Protein AF-A0A8S2Y547-F1 (afdb_monomer_lite)

pLDDT: mean 81.18, std 11.01, range [54.72, 96.75]

Sequence (160 aa):
WDGSGKLNFAKTFQGPSPCTDLRLENGRKLLEKTTVNNKFSVLDMMDILRDEQSGICMSDKGDMFRTTSSQISVLKTGNDKNKFLHCHFFTGTPNPKISLFKPFIFSKQAEIGILTISPPIEIESTRAHPLYVTHRNLTQEQLNEVNLDEFEREGIKEIL

InterPro domains:
  IPR005322 Peptidase C69 [PTHR12994] (1-140)

Radius of gyration: 20.56 Å; chains: 1; bounding box: 50×43×61 Å

Foldseek 3Di:
DPPDDDDDCCVVPDDPDPDPVQLVVLLVVLCCVQCVVVDDDPLSVLVSCLDVVSVSQPDPPDDPDGAAKDKDWDDDDDDPPPDFATWMWMQNGTRSNLGAGDIDGDDPPDDDDPLNDQPDPPDPDPSQRPVNVVVVPDDPVRVVVDPSSVVRVVVVVVRD

Organism: NCBI:txid1234261

Structure (mmCIF, N/CA/C/O backbone):
data_AF-A0A8S2Y547-F1
#
_entry.id   AF-A0A8S2Y547-F1
#
loop_
_atom_site.group_PDB
_atom_site.id
_atom_site.type_symbol
_atom_site.label_atom_id
_atom_site.label_alt_id
_atom_site.label_comp_id
_atom_site.label_asym_id
_atom_site.label_entity_id
_atom_site.label_seq_id
_atom_site.pdbx_PDB_ins_code
_atom_site.Cartn_x
_atom_site.Cartn_y
_atom_site.Cartn_z
_atom_site.occupancy
_atom_site.B_iso_or_equiv
_atom_site.auth_seq_id
_atom_site.auth_comp_id
_atom_site.auth_asym_id
_atom_site.auth_atom_id
_atom_site.pdbx_PDB_model_num
ATOM 1 N N . TRP A 1 1 ? -1.208 1.541 33.477 1.00 82.44 1 TRP A N 1
ATOM 2 C CA . TRP A 1 1 ? -2.474 0.953 33.944 1.00 82.44 1 TRP A CA 1
ATOM 3 C C . TRP A 1 1 ? -2.260 0.561 35.379 1.00 82.44 1 TRP A C 1
ATOM 5 O O . TRP A 1 1 ? -1.284 -0.112 35.674 1.00 82.44 1 TRP A O 1
ATOM 15 N N . ASP A 1 2 ? -3.113 1.057 36.254 1.00 85.62 2 ASP A N 1
ATOM 16 C CA . ASP A 1 2 ? -3.020 0.897 37.704 1.00 85.62 2 ASP A CA 1
ATOM 17 C C . ASP A 1 2 ? -3.854 -0.292 38.213 1.00 85.62 2 ASP A C 1
ATOM 19 O O . ASP A 1 2 ? -4.099 -0.416 39.408 1.00 85.62 2 ASP A O 1
ATOM 23 N N . GLY A 1 3 ? -4.314 -1.164 37.309 1.00 87.88 3 GLY A N 1
ATOM 24 C CA . GLY A 1 3 ? -5.196 -2.278 37.652 1.00 87.88 3 GLY A CA 1
ATOM 25 C C . GLY A 1 3 ? -6.670 -1.886 37.777 1.00 87.88 3 GLY A C 1
ATOM 26 O O . GLY A 1 3 ? -7.513 -2.768 37.923 1.00 87.88 3 GLY A O 1
ATOM 27 N N . SER A 1 4 ? -7.010 -0.597 37.681 1.00 90.50 4 SER A N 1
ATOM 28 C CA . SER A 1 4 ? -8.388 -0.120 37.755 1.00 90.50 4 SER A CA 1
ATOM 29 C C . SER A 1 4 ? -8.988 0.090 36.356 1.00 90.50 4 SER A C 1
ATOM 31 O O . SER A 1 4 ? -8.336 0.562 35.420 1.00 90.50 4 SER A O 1
ATOM 33 N N . GLY A 1 5 ? -10.249 -0.312 36.177 1.00 89.50 5 GLY A N 1
ATOM 34 C CA . GLY A 1 5 ? -10.985 -0.133 34.922 1.00 89.50 5 GLY A CA 1
ATOM 35 C C . GLY A 1 5 ? -10.505 -0.993 33.741 1.00 89.50 5 GLY A C 1
ATOM 36 O O . GLY A 1 5 ? -9.715 -1.927 33.879 1.00 89.50 5 GLY A O 1
ATOM 37 N N . LYS A 1 6 ? -11.034 -0.698 32.545 1.00 95.12 6 LYS A N 1
ATOM 38 C CA . LYS A 1 6 ? -10.683 -1.422 31.313 1.00 95.12 6 LYS A CA 1
ATOM 39 C C . LYS A 1 6 ? -9.284 -1.027 30.840 1.00 95.12 6 LYS A C 1
ATOM 41 O O . LYS A 1 6 ? -9.032 0.145 30.560 1.00 95.12 6 LYS A O 1
ATOM 46 N N . LEU A 1 7 ? -8.413 -2.020 30.672 1.00 92.44 7 LEU A N 1
ATOM 47 C CA . LEU A 1 7 ? -7.100 -1.836 30.063 1.00 92.44 7 LEU A CA 1
ATOM 48 C C . LEU A 1 7 ? -7.248 -1.314 28.626 1.00 92.44 7 LEU A C 1
ATOM 50 O O . LEU A 1 7 ? -7.859 -1.957 27.774 1.00 92.44 7 LEU A O 1
ATOM 54 N N . ASN A 1 8 ? -6.646 -0.159 28.348 1.00 90.12 8 ASN A N 1
ATOM 55 C CA . ASN A 1 8 ? -6.443 0.344 26.994 1.00 90.12 8 ASN A CA 1
ATOM 56 C C . ASN A 1 8 ? -4.943 0.304 26.689 1.00 90.12 8 ASN A C 1
ATOM 58 O O . ASN A 1 8 ? -4.181 1.068 27.282 1.00 90.12 8 ASN A O 1
ATOM 62 N N . PHE A 1 9 ? -4.527 -0.588 25.786 1.00 90.88 9 PHE A N 1
ATOM 63 C CA . PHE A 1 9 ? -3.114 -0.809 25.471 1.00 90.88 9 PHE A 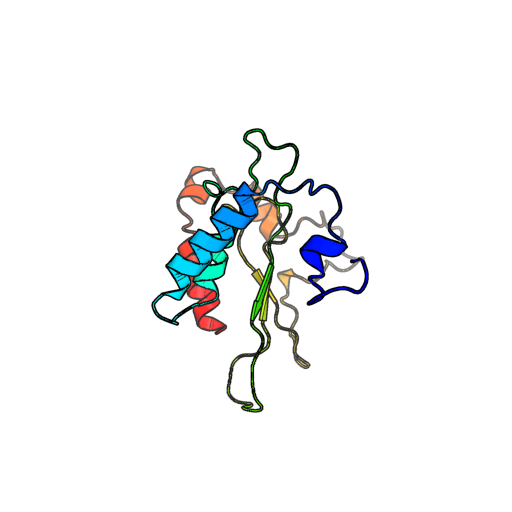CA 1
ATOM 64 C C . PHE A 1 9 ? -2.421 0.450 24.947 1.00 90.88 9 PHE A C 1
ATOM 66 O O . PHE A 1 9 ? -1.349 0.783 25.439 1.00 90.88 9 PHE A O 1
ATOM 73 N N . ALA A 1 10 ? -3.053 1.184 24.026 1.00 86.31 10 ALA A N 1
ATOM 74 C CA . ALA A 1 10 ? -2.487 2.416 23.481 1.00 86.31 10 ALA A CA 1
ATOM 75 C C . ALA A 1 10 ? -2.253 3.451 24.591 1.00 86.31 10 ALA A C 1
ATOM 77 O O . ALA A 1 10 ? -1.127 3.872 24.814 1.00 86.31 10 ALA A O 1
ATOM 78 N N . LYS A 1 11 ? -3.278 3.764 25.394 1.00 84.25 11 LYS A N 1
ATOM 79 C CA . LYS A 1 11 ? -3.144 4.722 26.508 1.00 84.25 11 LYS A CA 1
ATOM 80 C C . LYS A 1 11 ? -2.153 4.273 27.581 1.00 84.25 11 LYS A C 1
ATOM 82 O O . LYS A 1 11 ? -1.586 5.106 28.275 1.00 84.25 11 LYS A O 1
ATOM 87 N N . THR A 1 12 ? -1.997 2.965 27.761 1.00 90.19 12 THR A N 1
ATOM 88 C CA . THR A 1 12 ? -1.177 2.397 28.836 1.00 90.19 12 THR A CA 1
ATOM 89 C C . THR A 1 12 ? 0.296 2.305 28.466 1.00 90.19 12 THR A C 1
ATOM 91 O O . THR A 1 12 ? 1.138 2.495 29.339 1.00 90.19 12 THR A O 1
ATOM 94 N N . PHE A 1 13 ? 0.596 1.979 27.209 1.00 87.06 13 PHE A N 1
ATOM 95 C CA . PHE A 1 13 ? 1.941 1.616 26.767 1.00 87.06 13 PHE A CA 1
ATOM 96 C C . PHE A 1 13 ? 2.484 2.505 25.646 1.00 87.06 13 PHE A C 1
ATOM 98 O O . PHE A 1 13 ? 3.613 2.279 25.217 1.00 87.06 13 PHE A O 1
ATOM 105 N N . GLN A 1 14 ? 1.730 3.494 25.146 1.00 83.38 14 GLN A N 1
ATOM 106 C CA . GLN A 1 14 ? 2.288 4.410 24.152 1.00 83.38 14 GLN A CA 1
ATOM 107 C C . GLN A 1 14 ? 3.475 5.175 24.750 1.00 83.38 14 GLN A C 1
ATOM 109 O O . GLN A 1 14 ? 3.370 5.798 25.808 1.00 83.38 14 GLN A O 1
ATOM 114 N N . GLY A 1 15 ? 4.608 5.131 24.052 1.00 77.12 15 GLY A N 1
ATOM 115 C CA . GLY A 1 15 ? 5.678 6.099 24.251 1.00 77.12 15 GLY A CA 1
ATOM 116 C C . GLY A 1 15 ? 5.309 7.454 23.631 1.00 77.12 15 GLY A C 1
ATOM 117 O O . GLY A 1 15 ? 4.263 7.574 22.986 1.00 77.12 15 GLY A O 1
ATOM 118 N N . PRO A 1 16 ? 6.159 8.482 23.784 1.00 69.62 16 PRO A N 1
ATOM 119 C CA . PRO A 1 16 ? 6.032 9.699 22.987 1.00 69.62 16 PRO A CA 1
ATOM 120 C C . PRO A 1 16 ? 6.059 9.324 21.495 1.00 69.62 16 PRO A C 1
ATOM 122 O O . PRO A 1 16 ? 7.035 8.746 21.017 1.00 69.62 16 PRO A O 1
ATOM 125 N N . SER A 1 17 ? 4.960 9.576 20.775 1.00 62.47 17 SER A N 1
ATOM 126 C CA . SER A 1 17 ? 4.841 9.212 19.359 1.00 62.47 17 SER A CA 1
ATOM 127 C C . SER A 1 17 ? 5.653 10.183 18.495 1.00 62.47 17 SER A C 1
ATOM 129 O O . SER A 1 17 ? 5.390 11.384 18.546 1.00 62.47 17 SER A O 1
ATOM 131 N N . PRO A 1 18 ? 6.598 9.701 17.667 1.00 54.72 18 PRO A N 1
ATOM 132 C CA . PRO A 1 18 ? 7.261 10.528 16.660 1.00 54.72 18 PRO A CA 1
ATOM 133 C C . PRO A 1 18 ? 6.399 10.722 15.402 1.00 54.72 18 PRO A C 1
ATOM 135 O O . PRO A 1 18 ? 6.684 11.597 14.590 1.00 54.72 18 PRO A O 1
ATOM 138 N N . CYS A 1 19 ? 5.355 9.905 15.211 1.00 55.69 19 CYS A N 1
ATOM 139 C CA . CYS A 1 19 ? 4.393 10.091 14.130 1.00 55.69 19 CYS A CA 1
ATOM 140 C C . CYS A 1 19 ? 3.390 11.169 14.533 1.00 55.69 19 CYS A C 1
ATOM 142 O O . CYS A 1 19 ? 2.748 11.057 15.578 1.00 55.69 19 CYS A O 1
ATOM 144 N N . THR A 1 20 ?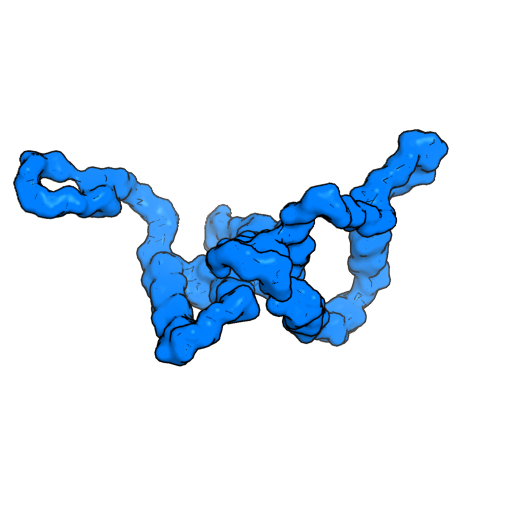 3.268 12.193 13.691 1.00 61.75 20 THR A N 1
ATOM 145 C CA . THR A 1 20 ? 2.321 13.291 13.866 1.00 61.75 20 THR A CA 1
ATOM 146 C C . THR A 1 20 ? 0.897 12.740 13.938 1.00 61.75 20 THR A C 1
ATOM 148 O O . THR A 1 20 ? 0.469 11.988 13.057 1.00 61.75 20 THR A O 1
ATOM 151 N N . ASP A 1 21 ? 0.140 13.148 14.961 1.00 73.69 21 ASP A N 1
ATOM 152 C CA . ASP A 1 21 ? -1.291 12.823 15.097 1.00 73.69 21 ASP A CA 1
ATOM 153 C C . ASP A 1 21 ? -2.071 13.137 13.809 1.00 73.69 21 ASP A C 1
ATOM 155 O O . ASP A 1 21 ? -3.038 12.457 13.473 1.00 73.69 21 ASP A O 1
ATOM 159 N N . LEU A 1 22 ? -1.581 14.105 13.027 1.00 84.81 22 LEU A N 1
ATOM 160 C CA . LEU A 1 22 ? -2.145 14.514 11.751 1.00 84.81 22 LEU A CA 1
ATOM 161 C C . LEU A 1 22 ? -2.169 13.395 10.697 1.00 84.81 22 LEU A C 1
ATOM 163 O O . LEU A 1 22 ? -3.173 13.249 10.004 1.00 84.81 22 LEU A O 1
ATOM 167 N N . ARG A 1 23 ? -1.113 12.575 10.577 1.00 87.56 23 ARG A N 1
ATOM 168 C CA . ARG A 1 23 ? -1.093 11.472 9.597 1.00 87.56 23 ARG A CA 1
ATOM 169 C C . ARG A 1 23 ? -2.118 10.400 9.962 1.00 87.56 23 ARG A C 1
ATOM 171 O O . ARG A 1 23 ? -2.824 9.898 9.089 1.00 87.56 23 ARG A O 1
ATOM 178 N N . LEU A 1 24 ? -2.223 10.074 11.252 1.00 89.12 24 LEU A N 1
ATOM 179 C CA . LEU A 1 24 ? -3.234 9.148 11.764 1.00 89.12 24 LEU A CA 1
ATOM 180 C C . LEU A 1 24 ? -4.648 9.698 11.533 1.00 89.12 24 LEU A C 1
ATOM 182 O O . LEU A 1 24 ? -5.520 8.987 11.033 1.00 89.12 24 LEU A O 1
ATOM 186 N N . GLU A 1 25 ? -4.872 10.968 11.867 1.00 92.19 25 GLU A N 1
ATOM 187 C CA . GLU A 1 25 ? -6.169 11.622 11.719 1.00 92.19 25 GLU A CA 1
ATOM 188 C C . GLU A 1 25 ? -6.606 11.704 10.252 1.00 92.19 25 GLU A C 1
ATOM 190 O O . GLU A 1 25 ? -7.744 11.359 9.923 1.00 92.19 25 GLU A O 1
ATOM 195 N N . ASN A 1 26 ? -5.705 12.117 9.361 1.00 94.31 26 ASN A N 1
ATOM 196 C CA . ASN A 1 26 ? -5.994 12.213 7.936 1.00 94.31 26 ASN A CA 1
ATOM 197 C C . ASN A 1 26 ? -6.196 10.834 7.305 1.00 94.31 26 ASN A C 1
ATOM 199 O O . ASN A 1 26 ? -7.129 10.661 6.523 1.00 94.31 26 ASN A O 1
ATOM 203 N N . GLY A 1 27 ? -5.400 9.833 7.694 1.00 94.19 27 GLY A N 1
ATOM 204 C CA . GLY A 1 27 ? -5.603 8.448 7.270 1.00 94.19 27 GLY A CA 1
ATOM 205 C C . GLY A 1 27 ? -6.983 7.919 7.663 1.00 94.19 27 GLY A C 1
ATOM 206 O O . GLY A 1 27 ? -7.673 7.324 6.837 1.00 94.19 27 GLY A O 1
ATOM 207 N N . ARG A 1 28 ? -7.439 8.208 8.891 1.00 94.81 28 ARG A N 1
ATOM 208 C CA . ARG A 1 28 ? -8.799 7.864 9.337 1.00 94.81 28 ARG A CA 1
ATOM 209 C C . ARG A 1 28 ? -9.864 8.548 8.476 1.00 94.81 28 ARG A C 1
ATOM 211 O O . ARG A 1 28 ? -10.780 7.875 8.016 1.00 94.81 28 ARG A O 1
ATOM 218 N N . LYS A 1 29 ? -9.729 9.854 8.222 1.00 96.19 29 LYS A N 1
ATOM 219 C CA . LYS A 1 29 ? -10.665 10.623 7.378 1.00 96.19 29 LYS A CA 1
ATOM 220 C C . LYS A 1 29 ? -10.748 10.065 5.955 1.00 96.19 29 LYS A C 1
ATOM 222 O O . LYS A 1 29 ? -11.844 9.946 5.411 1.00 96.19 29 LYS A O 1
ATOM 227 N N . LEU A 1 30 ? -9.606 9.711 5.363 1.00 96.75 30 LEU A N 1
ATOM 228 C CA . LEU A 1 30 ? -9.548 9.094 4.039 1.00 96.75 30 LEU A CA 1
ATOM 229 C C . LEU A 1 30 ? -10.260 7.738 4.030 1.00 96.75 30 LEU A C 1
ATOM 231 O O . LEU A 1 30 ? -11.128 7.519 3.193 1.00 96.75 30 LEU A O 1
ATOM 235 N N . LEU A 1 31 ? -9.968 6.860 4.994 1.00 95.88 31 LEU A N 1
ATOM 236 C CA . LEU A 1 31 ? -10.623 5.553 5.089 1.00 95.88 31 LEU A CA 1
ATOM 237 C C . LEU A 1 31 ? -12.137 5.677 5.282 1.00 95.88 31 LEU A C 1
ATOM 239 O O . LEU A 1 31 ? -12.893 5.000 4.591 1.00 95.88 31 LEU A O 1
ATOM 243 N N . GLU A 1 32 ? -12.599 6.554 6.172 1.00 95.56 32 GLU A N 1
ATOM 244 C CA . GLU A 1 32 ? -14.031 6.795 6.400 1.00 95.56 32 GLU A CA 1
ATOM 245 C C . GLU A 1 32 ? -14.736 7.279 5.131 1.00 95.56 32 GLU A C 1
ATOM 247 O O . GLU A 1 32 ? -15.798 6.769 4.775 1.00 95.56 32 GLU A O 1
ATOM 252 N N . LYS A 1 33 ? -14.116 8.215 4.403 1.00 95.19 33 LYS A N 1
ATOM 253 C CA . LYS A 1 33 ? -14.638 8.712 3.128 1.00 95.19 33 LYS A CA 1
ATOM 254 C C . LYS A 1 33 ? -14.726 7.600 2.082 1.00 95.19 33 LYS A C 1
ATOM 256 O O . LYS A 1 33 ? -15.744 7.482 1.404 1.00 95.19 33 LYS A O 1
ATOM 261 N N . THR A 1 34 ? -13.680 6.792 1.944 1.00 94.31 34 THR A N 1
ATOM 262 C CA . THR A 1 34 ? -13.580 5.797 0.868 1.00 94.31 34 THR A CA 1
ATOM 263 C C . THR A 1 34 ? -14.379 4.522 1.161 1.00 94.31 34 THR A C 1
ATOM 265 O O . THR A 1 34 ? -14.793 3.816 0.246 1.00 94.31 34 THR A O 1
ATOM 268 N N . THR A 1 35 ? -14.679 4.236 2.430 1.00 94.25 35 THR A N 1
ATOM 269 C CA . THR A 1 35 ? -15.436 3.037 2.839 1.00 94.25 35 THR A CA 1
ATOM 270 C C . THR A 1 35 ? -16.943 3.258 2.975 1.00 94.25 35 THR A C 1
ATOM 272 O O . THR A 1 35 ? -17.668 2.288 3.193 1.00 94.25 35 THR A O 1
ATOM 275 N N . VAL A 1 36 ? -17.448 4.483 2.777 1.00 92.75 36 VAL A N 1
ATOM 276 C CA . VAL A 1 36 ? -18.866 4.847 2.995 1.00 92.75 36 VAL A CA 1
ATOM 277 C C . VAL A 1 36 ? -19.866 3.941 2.263 1.00 92.75 36 VAL A C 1
ATOM 279 O O . VAL A 1 36 ? -20.934 3.632 2.784 1.00 92.75 36 VAL A O 1
ATOM 282 N N . ASN A 1 37 ? -19.498 3.456 1.075 1.00 92.56 37 ASN A N 1
ATOM 283 C CA . ASN A 1 37 ? -20.355 2.610 0.243 1.00 92.56 37 ASN A CA 1
ATOM 284 C C . ASN A 1 37 ? -20.142 1.102 0.473 1.00 92.56 37 ASN A C 1
ATOM 286 O O . ASN A 1 37 ? -20.685 0.298 -0.283 1.00 92.56 37 ASN A O 1
ATOM 290 N N . ASN A 1 38 ? -19.327 0.704 1.459 1.00 88.75 38 ASN A N 1
ATOM 291 C CA . ASN A 1 38 ? -18.892 -0.680 1.702 1.00 88.75 38 ASN A CA 1
ATOM 292 C C . ASN A 1 38 ? -18.253 -1.367 0.475 1.00 88.75 38 ASN A C 1
ATOM 294 O O . ASN A 1 38 ? -18.241 -2.592 0.368 1.00 88.75 38 ASN A O 1
ATOM 298 N N . LYS A 1 39 ? -17.720 -0.576 -0.462 1.00 87.69 39 LYS A N 1
ATOM 299 C CA . LYS A 1 39 ? -17.053 -1.032 -1.689 1.00 87.69 39 LYS A CA 1
ATOM 300 C C . LYS A 1 39 ? -15.606 -0.555 -1.699 1.00 87.69 39 LYS A C 1
ATOM 302 O O . LYS A 1 39 ? -15.242 0.284 -2.508 1.00 87.69 39 LYS A O 1
ATOM 307 N N . PHE A 1 40 ? -14.815 -1.061 -0.759 1.00 91.88 40 PHE A N 1
ATOM 308 C CA . PHE A 1 40 ? -13.392 -0.753 -0.679 1.00 91.88 40 PHE A CA 1
ATOM 309 C C . PHE A 1 40 ? -12.585 -1.770 -1.489 1.00 91.88 40 PHE A C 1
ATOM 311 O O . PHE A 1 40 ? -12.718 -2.979 -1.283 1.00 91.88 40 PHE A O 1
ATOM 318 N N . SER A 1 41 ? -11.765 -1.282 -2.409 1.00 90.94 41 SER A N 1
ATOM 319 C CA . SER A 1 41 ? -10.949 -2.078 -3.322 1.00 90.94 41 SER A CA 1
ATOM 320 C C . SER A 1 41 ? -9.451 -1.855 -3.097 1.00 90.94 41 SER A C 1
ATOM 322 O O . SER A 1 41 ? -9.025 -1.011 -2.309 1.00 90.94 41 SER A O 1
ATOM 324 N N . VAL A 1 42 ? -8.621 -2.618 -3.812 1.00 92.00 42 VAL A N 1
ATOM 325 C CA . VAL A 1 42 ? -7.170 -2.391 -3.809 1.00 92.00 42 VAL A CA 1
ATOM 326 C C . VAL A 1 42 ? -6.818 -1.007 -4.369 1.00 92.00 42 VAL A C 1
ATOM 328 O O . VAL A 1 42 ? -5.915 -0.363 -3.847 1.00 92.00 42 VAL A O 1
ATOM 331 N N . LEU A 1 43 ? -7.562 -0.530 -5.375 1.00 92.06 43 LEU A N 1
ATOM 332 C CA . LEU A 1 43 ? -7.322 0.755 -6.036 1.00 92.06 43 LEU A CA 1
ATOM 333 C C . LEU A 1 43 ? -7.567 1.915 -5.071 1.00 92.06 43 LEU A C 1
ATOM 335 O O . LEU A 1 43 ? -6.770 2.841 -5.001 1.00 92.06 43 LEU A O 1
ATOM 339 N N . ASP A 1 44 ? -8.606 1.798 -4.247 1.00 94.75 44 ASP A N 1
ATOM 340 C CA . ASP A 1 44 ? -8.898 2.757 -3.184 1.00 94.75 44 ASP A CA 1
ATOM 341 C C . ASP A 1 44 ? -7.744 2.869 -2.178 1.00 94.75 44 ASP A C 1
ATOM 343 O O . ASP A 1 44 ? -7.378 3.962 -1.747 1.00 94.75 44 ASP A O 1
ATOM 347 N N . MET A 1 45 ? -7.136 1.736 -1.809 1.00 96.12 45 MET A N 1
ATOM 348 C CA . MET A 1 45 ? -5.966 1.735 -0.932 1.00 96.12 45 MET A CA 1
ATOM 349 C C . MET A 1 45 ? -4.731 2.321 -1.627 1.00 96.12 45 MET A C 1
ATOM 351 O O . MET A 1 45 ? -3.956 3.022 -0.979 1.00 96.12 45 MET A O 1
ATOM 355 N N . MET A 1 46 ? -4.540 2.070 -2.928 1.00 94.88 46 MET A N 1
ATOM 356 C CA . MET A 1 46 ? -3.463 2.700 -3.701 1.00 94.88 46 MET A CA 1
ATOM 357 C C . MET A 1 46 ? -3.612 4.221 -3.694 1.00 94.88 46 MET A C 1
ATOM 359 O O . MET A 1 46 ? -2.652 4.911 -3.360 1.00 94.88 46 MET A O 1
ATOM 363 N N . ASP A 1 47 ? -4.815 4.734 -3.957 1.00 94.56 47 ASP A N 1
ATOM 364 C CA . ASP A 1 47 ? -5.103 6.171 -3.954 1.00 94.56 47 ASP A CA 1
ATOM 365 C C . ASP A 1 47 ? -4.816 6.797 -2.571 1.00 94.56 47 ASP A C 1
ATOM 367 O O . ASP A 1 47 ? -4.159 7.834 -2.486 1.00 94.56 47 ASP A O 1
ATOM 371 N N . ILE A 1 48 ? -5.194 6.125 -1.473 1.00 96.25 48 ILE A N 1
ATOM 372 C CA . ILE A 1 48 ? -4.861 6.563 -0.102 1.00 96.25 48 ILE A CA 1
ATOM 373 C C . ILE A 1 48 ? -3.346 6.594 0.129 1.00 96.25 48 ILE A C 1
ATOM 375 O O . ILE A 1 48 ? -2.822 7.561 0.680 1.00 96.25 48 ILE A O 1
ATOM 379 N N . LEU A 1 49 ? -2.624 5.543 -0.270 1.00 95.56 49 LEU A N 1
ATOM 380 C CA . LEU A 1 49 ? -1.178 5.445 -0.055 1.00 95.56 49 LEU A CA 1
ATOM 381 C C . LEU A 1 49 ? -0.383 6.444 -0.906 1.00 95.56 49 LEU A C 1
ATOM 383 O O . LEU A 1 49 ? 0.726 6.804 -0.515 1.00 95.56 49 LEU A O 1
ATOM 387 N N . ARG A 1 50 ? -0.941 6.905 -2.032 1.00 93.62 50 ARG A N 1
ATOM 388 C CA . ARG A 1 50 ? -0.381 7.950 -2.907 1.00 93.62 50 ARG A CA 1
ATOM 389 C C . ARG A 1 50 ? -0.673 9.374 -2.422 1.00 93.62 50 ARG A C 1
ATOM 391 O O . ARG A 1 50 ? -0.079 10.319 -2.945 1.00 93.62 50 ARG A O 1
ATOM 398 N N . ASP A 1 51 ? -1.559 9.554 -1.445 1.00 93.88 51 ASP A N 1
ATOM 399 C CA . ASP A 1 51 ? -2.024 10.876 -1.028 1.00 93.88 51 ASP A CA 1
ATOM 400 C C . ASP A 1 51 ? -0.934 11.645 -0.248 1.00 93.88 51 ASP A C 1
ATOM 402 O O . ASP A 1 51 ? -0.675 11.417 0.937 1.00 93.88 51 ASP A O 1
ATOM 406 N N . GLU A 1 52 ? -0.264 12.570 -0.941 1.00 91.69 52 GLU A N 1
ATOM 407 C CA . GLU A 1 52 ? 0.745 13.465 -0.354 1.00 91.69 52 GLU A CA 1
ATOM 408 C C . GLU A 1 52 ? 0.118 14.576 0.500 1.00 91.69 52 GLU A C 1
ATOM 410 O O . GLU A 1 52 ? 0.721 15.013 1.478 1.00 91.69 52 GLU A O 1
ATOM 415 N N . GLN A 1 53 ? -1.086 15.044 0.156 1.00 90.75 53 GLN A N 1
ATOM 416 C CA . GLN A 1 53 ? -1.722 16.192 0.815 1.00 90.75 53 GLN A CA 1
ATOM 417 C C . GLN A 1 53 ? -2.108 15.881 2.269 1.00 90.75 53 GLN A C 1
ATOM 419 O O . GLN A 1 53 ? -2.025 16.739 3.145 1.00 90.75 53 GLN A O 1
ATOM 424 N N . SER A 1 54 ? -2.516 14.645 2.524 1.00 91.06 54 SER A N 1
ATOM 425 C CA . SER A 1 54 ? -2.840 14.093 3.837 1.00 91.06 54 SER A CA 1
ATOM 426 C C . SER A 1 54 ? -1.608 13.781 4.687 1.00 91.06 54 SER A C 1
ATOM 428 O O . SER A 1 54 ? -1.754 13.517 5.884 1.00 91.06 54 SER A O 1
ATOM 430 N N . GLY A 1 55 ? -0.409 13.779 4.093 1.00 90.06 55 GLY A N 1
ATOM 431 C CA . GLY A 1 55 ? 0.822 13.316 4.732 1.00 90.06 55 GLY A CA 1
ATOM 432 C C . GLY A 1 55 ? 0.939 11.789 4.831 1.00 90.06 55 GLY A C 1
ATOM 433 O O . GLY A 1 55 ? 1.829 11.290 5.522 1.00 90.06 55 GLY A O 1
ATOM 434 N N . ILE A 1 56 ? 0.061 11.017 4.171 1.00 92.44 56 ILE A N 1
ATOM 435 C CA . ILE A 1 56 ? 0.191 9.553 4.104 1.00 92.44 56 ILE A CA 1
ATOM 436 C C . ILE A 1 56 ? 1.388 9.164 3.235 1.00 92.44 56 ILE A C 1
ATOM 438 O O . ILE A 1 56 ? 2.221 8.358 3.670 1.00 92.44 56 ILE A O 1
ATOM 442 N N . CYS A 1 57 ? 1.496 9.765 2.049 1.00 92.69 57 CYS A N 1
ATOM 443 C CA . CYS A 1 57 ? 2.693 9.733 1.223 1.00 92.69 57 CYS A CA 1
ATOM 444 C C . CYS A 1 57 ? 3.633 10.870 1.641 1.00 92.69 57 CYS A C 1
ATOM 446 O O . CYS A 1 57 ? 3.437 12.024 1.264 1.00 92.69 57 CYS A O 1
ATOM 448 N N . MET A 1 58 ? 4.667 10.551 2.419 1.00 90.00 58 MET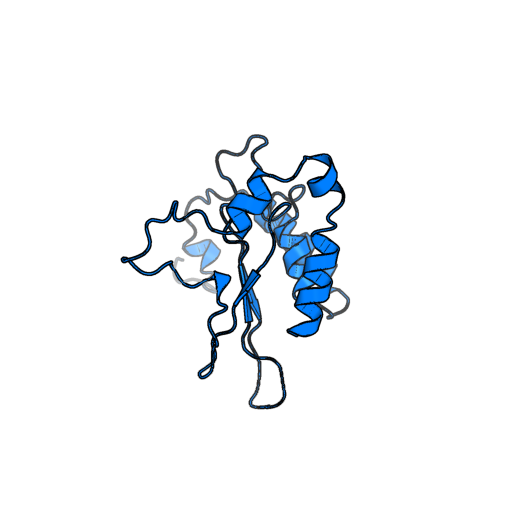 A N 1
ATOM 449 C CA . MET A 1 58 ? 5.677 11.531 2.816 1.00 90.00 58 MET A CA 1
ATOM 450 C C . MET A 1 58 ? 6.594 11.801 1.619 1.00 90.00 58 MET A C 1
ATOM 452 O O . MET A 1 58 ? 7.313 10.899 1.170 1.00 90.00 58 MET A O 1
ATOM 456 N N . SER A 1 59 ? 6.528 13.023 1.087 1.00 80.12 59 SER A N 1
ATOM 457 C CA . SER A 1 59 ? 7.298 13.462 -0.082 1.00 80.12 59 SER A CA 1
ATOM 458 C C . SER A 1 59 ? 8.528 14.270 0.335 1.00 80.12 59 SER A C 1
ATOM 460 O O . SER A 1 59 ? 8.651 14.714 1.473 1.00 80.12 59 SER A O 1
ATOM 462 N N . ASP A 1 60 ? 9.429 14.526 -0.610 1.00 65.50 60 ASP A N 1
ATOM 463 C CA . ASP A 1 60 ? 10.694 15.237 -0.372 1.00 65.50 60 ASP A CA 1
ATOM 464 C C . ASP A 1 60 ? 10.521 16.726 0.008 1.00 65.50 60 ASP A C 1
ATOM 466 O O . ASP A 1 60 ? 11.507 17.435 0.211 1.00 65.50 60 ASP A O 1
ATOM 470 N N . LYS A 1 61 ? 9.281 17.221 0.105 1.00 61.66 61 LYS A N 1
ATOM 471 C CA . LYS A 1 61 ? 8.929 18.633 0.314 1.00 61.66 61 LYS A CA 1
ATOM 472 C C . LYS A 1 61 ? 8.946 19.062 1.791 1.00 61.66 61 LYS A C 1
ATOM 474 O O . LYS A 1 61 ? 8.029 19.741 2.240 1.00 61.66 61 LYS A O 1
ATOM 479 N N . GLY A 1 62 ? 10.004 18.715 2.524 1.00 55.00 62 GLY A N 1
ATOM 480 C CA . GLY A 1 62 ? 10.301 19.306 3.839 1.00 55.00 62 GLY A CA 1
ATOM 481 C C . GLY A 1 62 ? 10.180 18.386 5.055 1.00 55.00 62 GLY A C 1
ATOM 482 O O . GLY A 1 62 ? 10.530 18.819 6.151 1.00 55.00 62 GLY A O 1
ATOM 483 N N . ASP A 1 63 ? 9.770 17.129 4.881 1.00 58.31 63 ASP A N 1
ATOM 484 C CA . ASP A 1 63 ? 9.783 16.145 5.964 1.00 58.31 63 ASP A CA 1
ATOM 485 C C . ASP A 1 63 ? 11.156 15.468 6.092 1.00 58.31 63 ASP A C 1
ATOM 487 O O . ASP A 1 63 ? 11.832 15.160 5.109 1.00 58.31 63 ASP A O 1
ATOM 491 N N . MET A 1 64 ? 11.563 15.184 7.333 1.00 67.75 64 MET A N 1
ATOM 492 C CA . MET A 1 64 ? 12.799 14.446 7.633 1.00 67.75 64 MET A CA 1
ATOM 493 C C . MET A 1 64 ? 12.717 12.969 7.193 1.00 67.75 64 MET A C 1
ATOM 495 O O . MET A 1 64 ? 13.728 12.269 7.146 1.00 67.75 64 MET A O 1
ATOM 499 N N . PHE A 1 65 ? 11.514 12.498 6.848 1.00 77.50 65 PHE A N 1
ATOM 500 C CA . PHE A 1 65 ? 11.214 11.126 6.461 1.00 77.50 65 PHE A CA 1
ATOM 501 C C . PHE A 1 65 ? 10.523 11.085 5.102 1.00 77.50 65 PHE A C 1
ATOM 503 O O . PHE A 1 65 ? 9.716 11.946 4.771 1.00 77.50 65 PHE A O 1
ATOM 510 N N . ARG A 1 66 ? 10.825 10.047 4.322 1.00 86.38 66 ARG A N 1
ATOM 511 C CA . ARG A 1 66 ? 10.247 9.811 2.996 1.00 86.38 66 ARG A CA 1
ATOM 512 C C . ARG A 1 66 ? 9.577 8.454 2.984 1.00 86.38 66 ARG A C 1
ATOM 514 O O . ARG A 1 66 ? 10.092 7.510 3.589 1.00 86.38 66 ARG A O 1
ATOM 521 N N . THR A 1 67 ? 8.465 8.325 2.269 1.00 90.31 67 THR A N 1
ATOM 522 C CA . THR A 1 67 ? 7.897 6.998 2.023 1.00 90.31 67 THR A CA 1
ATOM 523 C C . THR A 1 67 ? 8.839 6.242 1.087 1.00 90.31 67 THR A C 1
ATOM 525 O O . THR A 1 67 ? 8.916 6.539 -0.102 1.00 90.31 67 THR A O 1
ATOM 528 N N . THR A 1 68 ? 9.584 5.277 1.626 1.00 91.00 68 THR A N 1
ATOM 529 C CA . THR A 1 68 ? 10.590 4.497 0.884 1.00 91.00 68 THR A CA 1
ATOM 530 C C . THR A 1 68 ? 9.985 3.372 0.052 1.00 91.00 68 THR A C 1
ATOM 532 O O . THR A 1 68 ? 10.595 2.931 -0.917 1.00 91.00 68 THR A O 1
ATOM 535 N N . SER A 1 69 ? 8.797 2.899 0.429 1.00 92.31 69 SER A N 1
ATOM 536 C CA . SER A 1 69 ? 7.988 1.946 -0.327 1.00 92.31 69 SER A CA 1
ATOM 537 C C . SER A 1 69 ? 6.561 1.905 0.224 1.00 92.31 69 SER A C 1
ATOM 539 O O . SER A 1 69 ? 6.274 2.449 1.292 1.00 92.31 69 SER A O 1
ATOM 541 N N . SER A 1 70 ? 5.647 1.272 -0.504 1.00 95.38 70 SER A N 1
ATOM 542 C CA . SER A 1 70 ? 4.292 0.977 -0.038 1.00 95.38 70 SER A CA 1
ATOM 543 C C . SER A 1 70 ? 3.888 -0.438 -0.426 1.00 95.38 70 SER A C 1
ATOM 545 O O . SER A 1 70 ? 4.363 -0.970 -1.433 1.00 95.38 70 SER A O 1
ATOM 547 N N . GLN A 1 71 ? 3.022 -1.037 0.393 1.00 96.44 71 GLN A N 1
ATOM 548 C CA . GLN A 1 71 ? 2.542 -2.401 0.217 1.00 96.44 71 GLN A CA 1
ATOM 549 C C . GLN A 1 71 ? 1.034 -2.481 0.451 1.00 96.44 71 GLN A C 1
ATOM 551 O O . GLN A 1 71 ? 0.522 -1.906 1.410 1.00 96.44 71 GLN A O 1
ATOM 556 N N . ILE A 1 72 ? 0.345 -3.268 -0.374 1.00 95.88 72 ILE A N 1
ATOM 557 C CA . ILE A 1 72 ? -1.049 -3.669 -0.159 1.00 95.88 72 ILE A CA 1
ATOM 558 C C . ILE A 1 72 ? -1.120 -5.187 -0.272 1.00 95.88 72 ILE A C 1
ATOM 560 O O . ILE A 1 72 ? -0.589 -5.759 -1.215 1.00 95.88 72 ILE A O 1
ATOM 564 N N . SER A 1 73 ? -1.757 -5.860 0.684 1.00 93.50 73 SER A N 1
ATOM 565 C CA . SER A 1 73 ? -1.930 -7.317 0.637 1.00 93.50 73 SER A CA 1
ATOM 566 C C . SER A 1 73 ? -3.407 -7.656 0.540 1.00 93.50 73 SER A C 1
ATOM 568 O O . SER A 1 73 ? -4.174 -7.351 1.451 1.00 93.50 73 SER A O 1
ATOM 570 N N . VAL A 1 74 ? -3.795 -8.304 -0.553 1.00 90.00 74 VAL A N 1
ATOM 571 C CA . VAL A 1 74 ? -5.147 -8.814 -0.762 1.00 90.00 74 VAL A CA 1
ATOM 572 C C . VAL A 1 74 ? -5.148 -10.286 -0.384 1.00 90.00 74 VAL A C 1
ATOM 574 O O . VAL A 1 74 ? -4.562 -11.134 -1.062 1.00 90.00 74 VAL A O 1
ATOM 577 N N . LEU A 1 75 ? -5.787 -10.587 0.746 1.00 86.56 75 LEU A N 1
ATOM 578 C CA . LEU A 1 75 ? -5.902 -11.945 1.251 1.00 86.56 75 LEU A CA 1
ATOM 579 C C . LEU A 1 75 ? -7.270 -12.517 0.909 1.00 86.56 75 LEU A C 1
ATOM 581 O O . LEU A 1 75 ? -8.307 -11.936 1.224 1.00 86.56 75 LEU A O 1
ATOM 585 N N . LYS A 1 76 ? -7.263 -13.699 0.304 1.00 77.81 76 LYS A N 1
ATOM 586 C CA . LYS A 1 76 ? -8.468 -14.483 0.092 1.00 77.81 76 LYS A CA 1
ATOM 587 C C . LYS A 1 76 ? -9.094 -14.881 1.425 1.00 77.81 76 LYS A C 1
ATOM 589 O O . LYS A 1 76 ? -8.413 -15.394 2.313 1.00 77.81 76 LYS A O 1
ATOM 594 N N . THR A 1 77 ? -10.403 -14.698 1.527 1.00 71.25 77 THR A N 1
ATOM 595 C CA . THR A 1 77 ? -11.219 -15.199 2.630 1.00 71.25 77 THR A CA 1
ATOM 596 C C . THR A 1 77 ? -12.064 -16.377 2.131 1.00 71.25 77 THR A C 1
ATOM 598 O O . THR A 1 77 ? -12.768 -16.278 1.128 1.00 71.25 77 THR A O 1
ATOM 601 N N . GLY A 1 78 ? -11.970 -17.526 2.809 1.00 66.12 78 GLY A N 1
ATOM 602 C CA . GLY A 1 78 ? -12.759 -18.729 2.505 1.00 66.12 78 GLY A CA 1
ATOM 603 C C . GLY A 1 78 ? -12.091 -19.774 1.593 1.00 66.12 78 GLY A C 1
ATOM 604 O O . GLY A 1 78 ? -11.053 -19.546 0.977 1.00 66.12 78 GLY A O 1
ATOM 605 N N . ASN A 1 79 ? -12.721 -20.954 1.522 1.00 61.97 79 ASN A N 1
ATOM 606 C CA . ASN A 1 79 ? -12.203 -22.167 0.862 1.00 61.97 79 ASN A CA 1
ATOM 607 C C . ASN A 1 79 ? -12.500 -22.264 -0.647 1.00 61.97 79 ASN A C 1
ATOM 609 O O . ASN A 1 79 ? -12.284 -23.317 -1.251 1.00 61.97 79 ASN A O 1
ATOM 613 N N . ASP A 1 80 ? -13.011 -21.205 -1.271 1.00 62.31 80 ASP A N 1
ATOM 614 C CA . ASP A 1 80 ? -13.450 -21.262 -2.665 1.00 62.31 80 ASP A CA 1
ATOM 615 C C . ASP A 1 80 ? -12.259 -21.257 -3.628 1.00 62.31 80 ASP A C 1
ATOM 617 O O . ASP A 1 80 ? -11.670 -20.215 -3.900 1.00 62.31 80 ASP A O 1
ATOM 621 N N . LYS A 1 81 ? -11.881 -22.426 -4.149 1.00 59.91 81 LYS A N 1
ATOM 622 C CA . LYS A 1 81 ? -10.717 -22.622 -5.028 1.00 59.91 81 LYS A CA 1
ATOM 623 C C . LYS A 1 81 ? -10.784 -21.847 -6.355 1.00 59.91 81 LYS A C 1
ATOM 625 O O . LYS A 1 81 ? -9.741 -21.721 -6.983 1.00 59.91 81 LYS A O 1
ATOM 630 N N . ASN A 1 82 ? -11.936 -21.281 -6.726 1.00 58.03 82 ASN A N 1
ATOM 631 C CA . ASN A 1 82 ? -12.141 -20.597 -8.009 1.00 58.03 82 ASN A CA 1
ATOM 632 C C . ASN A 1 82 ? -11.945 -19.066 -7.966 1.00 58.03 82 ASN A C 1
ATOM 634 O O . ASN A 1 82 ? -12.082 -18.414 -8.996 1.00 58.03 82 ASN A O 1
ATOM 638 N N . LYS A 1 83 ? -11.616 -18.480 -6.805 1.00 60.38 83 LYS A N 1
ATOM 639 C CA . LYS A 1 83 ? -11.253 -17.052 -6.672 1.00 60.38 83 LYS A CA 1
ATOM 640 C C . LYS A 1 83 ? -9.742 -16.806 -6.663 1.00 60.38 83 LYS A C 1
ATOM 642 O O . LYS A 1 83 ? -8.998 -17.675 -6.191 1.00 60.38 83 LYS A O 1
ATOM 647 N N . PHE A 1 84 ? -9.370 -15.593 -7.103 1.00 64.62 84 PHE A N 1
ATOM 648 C CA . PHE A 1 84 ? -8.029 -14.994 -7.178 1.00 64.62 84 PHE A CA 1
ATOM 649 C C . PHE A 1 84 ? -7.069 -15.424 -6.053 1.00 64.62 84 PHE A C 1
ATOM 651 O O . PHE A 1 84 ? -7.459 -15.666 -4.904 1.00 64.62 84 PHE A O 1
ATOM 658 N N . LEU A 1 85 ? -5.788 -15.548 -6.404 1.00 73.00 85 LEU A N 1
ATOM 659 C CA . LEU A 1 85 ? -4.717 -15.935 -5.484 1.00 73.00 85 LEU A CA 1
ATOM 660 C C . LEU A 1 85 ? -4.393 -14.790 -4.510 1.00 73.00 85 LEU A C 1
ATOM 662 O O . LEU A 1 85 ? -4.668 -13.626 -4.792 1.00 73.00 85 LEU A O 1
ATOM 666 N N . HIS A 1 86 ? -3.796 -15.112 -3.355 1.00 85.25 86 HIS A N 1
ATOM 667 C CA . HIS A 1 86 ? -3.252 -14.084 -2.462 1.00 85.25 86 HIS A CA 1
ATOM 668 C C . HIS A 1 86 ? -2.261 -13.221 -3.247 1.00 85.25 86 HIS A C 1
ATOM 670 O O . HIS A 1 86 ? -1.290 -13.746 -3.797 1.00 85.25 86 HIS A O 1
ATOM 676 N N . CYS A 1 87 ? -2.521 -11.917 -3.302 1.00 87.94 87 CYS A N 1
ATOM 677 C CA . CYS A 1 87 ? -1.721 -10.989 -4.086 1.00 87.94 87 CYS A CA 1
ATOM 678 C C . CYS A 1 87 ? -1.186 -9.878 -3.192 1.00 87.94 87 CYS A C 1
ATOM 680 O O . CYS A 1 87 ? -1.928 -9.248 -2.433 1.00 87.94 87 CYS A O 1
ATOM 682 N N . HIS A 1 88 ? 0.114 -9.638 -3.293 1.00 92.12 88 HIS A N 1
ATOM 683 C CA . HIS A 1 88 ? 0.807 -8.576 -2.590 1.00 92.12 88 HIS A CA 1
ATOM 684 C C . HIS A 1 88 ? 1.316 -7.571 -3.611 1.00 92.12 88 HIS A C 1
ATOM 686 O O . HIS A 1 88 ? 2.099 -7.902 -4.491 1.00 92.12 88 HIS A O 1
ATOM 692 N N . PHE A 1 89 ? 0.870 -6.336 -3.489 1.00 92.81 89 PHE A N 1
ATOM 693 C CA . PHE A 1 89 ? 1.274 -5.242 -4.345 1.00 92.81 89 PHE A CA 1
ATOM 694 C C . PHE A 1 89 ? 2.376 -4.458 -3.653 1.00 92.81 89 PHE A C 1
ATOM 696 O O . PHE A 1 89 ? 2.197 -4.058 -2.504 1.00 92.81 89 PHE A O 1
ATOM 703 N N . PHE A 1 90 ? 3.487 -4.213 -4.342 1.00 92.88 90 PHE A N 1
ATOM 704 C CA . PHE A 1 90 ? 4.611 -3.442 -3.815 1.00 92.88 90 PHE A CA 1
ATOM 705 C C . PHE A 1 90 ? 5.040 -2.373 -4.803 1.00 92.88 90 PHE A C 1
ATOM 707 O O . PHE A 1 90 ? 5.207 -2.657 -5.988 1.00 92.88 90 PHE A O 1
ATOM 714 N N . THR A 1 91 ? 5.337 -1.170 -4.315 1.00 90.81 91 THR A N 1
ATOM 715 C CA . THR A 1 91 ? 6.018 -0.183 -5.163 1.00 90.81 91 THR A CA 1
ATOM 716 C C . THR A 1 91 ? 7.469 -0.593 -5.429 1.00 90.81 91 THR A C 1
ATOM 718 O O . THR A 1 91 ? 7.969 -0.539 -6.557 1.00 90.81 91 THR A O 1
ATOM 721 N N . GLY A 1 92 ? 8.158 -1.060 -4.380 1.00 85.12 92 GLY A N 1
ATOM 722 C CA . 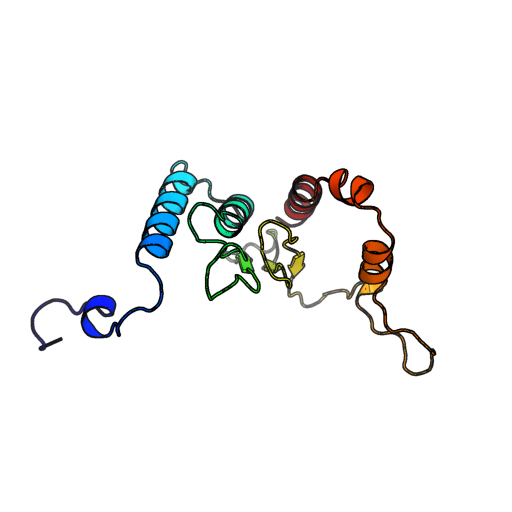GLY A 1 92 ? 9.584 -1.404 -4.423 1.00 85.12 92 GLY A CA 1
ATOM 723 C C . GLY A 1 92 ? 10.500 -0.203 -4.695 1.00 85.12 92 GLY A C 1
ATOM 724 O O . GLY A 1 92 ? 11.692 -0.385 -4.919 1.00 85.12 92 GLY A O 1
ATOM 725 N N . THR A 1 93 ? 9.942 1.008 -4.695 1.00 84.44 93 THR A N 1
ATOM 726 C CA . THR A 1 93 ? 10.615 2.287 -4.930 1.00 84.44 93 THR A CA 1
ATOM 727 C C . THR A 1 93 ? 10.001 3.373 -4.035 1.00 84.44 93 THR A C 1
ATOM 729 O O . THR A 1 93 ? 8.819 3.255 -3.666 1.00 84.44 93 THR A O 1
ATOM 732 N N . PRO A 1 94 ? 10.776 4.418 -3.672 1.00 88.62 94 PRO A N 1
ATOM 733 C CA . PRO A 1 94 ? 10.272 5.558 -2.911 1.00 88.62 94 PRO A CA 1
ATOM 734 C C . PRO A 1 94 ? 9.182 6.341 -3.641 1.00 88.62 94 PRO A C 1
ATOM 736 O O . PRO A 1 94 ? 9.111 6.321 -4.864 1.00 88.62 94 PRO A O 1
ATOM 739 N N . ASN A 1 95 ? 8.389 7.082 -2.869 1.00 88.69 95 ASN A N 1
ATOM 740 C CA . ASN A 1 95 ? 7.252 7.881 -3.320 1.00 88.69 95 ASN A CA 1
ATOM 741 C C . ASN A 1 95 ? 6.207 7.050 -4.104 1.00 88.69 95 ASN A C 1
ATOM 743 O O . ASN A 1 95 ? 6.291 6.937 -5.333 1.00 88.69 95 ASN A O 1
ATOM 747 N N . PRO A 1 96 ? 5.194 6.481 -3.417 1.00 90.06 96 PRO A N 1
ATOM 748 C CA . PRO A 1 96 ? 4.130 5.739 -4.075 1.00 90.06 96 PRO A CA 1
ATOM 749 C C . PRO A 1 96 ? 3.397 6.561 -5.127 1.00 90.06 96 PRO A C 1
ATOM 751 O O . PRO A 1 96 ? 3.011 5.958 -6.109 1.00 90.06 96 PRO A O 1
ATOM 754 N N . LYS A 1 97 ? 3.270 7.894 -5.005 1.00 87.94 97 LYS A N 1
ATOM 755 C CA . LYS A 1 97 ? 2.560 8.741 -5.984 1.00 87.94 97 LYS A CA 1
ATOM 756 C C . LYS A 1 97 ? 3.088 8.598 -7.409 1.00 87.94 97 LYS A C 1
ATOM 758 O O . LYS A 1 97 ? 2.305 8.657 -8.347 1.00 87.94 97 LYS A O 1
ATOM 763 N N . ILE A 1 98 ? 4.395 8.395 -7.558 1.00 84.75 98 ILE A N 1
ATOM 764 C CA . ILE A 1 98 ? 5.078 8.274 -8.857 1.00 84.75 98 ILE A CA 1
ATOM 765 C C . ILE A 1 98 ? 5.628 6.865 -9.112 1.00 84.75 98 ILE A C 1
ATOM 767 O O . ILE A 1 98 ? 6.365 6.648 -10.069 1.00 84.75 98 ILE A O 1
ATOM 771 N N . SER A 1 99 ? 5.306 5.908 -8.243 1.00 85.06 99 SER A N 1
ATOM 772 C CA . SER A 1 99 ? 5.730 4.515 -8.374 1.00 85.06 99 SER A CA 1
ATOM 773 C C . SER A 1 99 ? 4.566 3.634 -8.813 1.00 85.06 99 SER A C 1
ATOM 775 O O . SER A 1 99 ? 3.413 3.952 -8.545 1.00 85.06 99 SER A O 1
ATOM 777 N N . LEU A 1 100 ? 4.863 2.499 -9.444 1.00 87.44 100 LEU A N 1
ATOM 778 C CA . LEU A 1 100 ? 3.869 1.470 -9.765 1.00 87.44 100 LEU A CA 1
ATOM 779 C C . LEU A 1 100 ? 3.810 0.410 -8.663 1.00 87.44 100 LEU A C 1
ATOM 781 O O . LEU A 1 100 ? 4.849 -0.128 -8.277 1.00 87.44 100 LEU A O 1
ATOM 785 N N . PHE A 1 101 ? 2.610 0.057 -8.221 1.00 90.69 101 PHE A N 1
ATOM 786 C CA . PHE A 1 101 ? 2.299 -1.116 -7.421 1.00 90.69 101 PHE A CA 1
ATOM 787 C C . PHE A 1 101 ? 2.374 -2.378 -8.283 1.00 90.69 101 PHE A C 1
ATOM 789 O O . PHE A 1 101 ? 1.450 -2.748 -9.001 1.00 90.69 101 PHE A O 1
ATOM 796 N N . LYS A 1 102 ? 3.496 -3.084 -8.175 1.00 88.00 102 LYS A N 1
ATOM 797 C CA . LYS A 1 102 ? 3.739 -4.339 -8.885 1.00 88.00 102 LYS A CA 1
ATOM 798 C C . LYS A 1 102 ? 3.085 -5.495 -8.125 1.00 88.00 102 LYS A C 1
ATOM 800 O O . LYS A 1 102 ? 3.313 -5.604 -6.917 1.00 88.00 102 LYS A O 1
ATOM 805 N N . PRO A 1 103 ? 2.315 -6.360 -8.796 1.00 88.00 103 PRO A N 1
ATOM 806 C CA . PRO A 1 103 ? 1.682 -7.515 -8.177 1.00 88.00 103 PRO A CA 1
ATOM 807 C C . PRO A 1 103 ? 2.677 -8.661 -7.964 1.00 88.00 103 PRO A C 1
ATOM 809 O O . PRO A 1 103 ? 3.464 -8.996 -8.846 1.00 88.00 103 PRO A O 1
ATOM 812 N N . PHE A 1 104 ? 2.600 -9.305 -6.803 1.00 85.56 104 PHE A N 1
ATOM 813 C CA . PHE A 1 104 ? 3.341 -10.514 -6.463 1.00 85.56 104 PHE A CA 1
ATOM 814 C C . PHE A 1 104 ? 2.375 -11.569 -5.942 1.00 85.56 104 PHE A C 1
ATOM 816 O O . PHE A 1 104 ? 1.696 -11.375 -4.931 1.00 85.56 104 PHE A O 1
ATOM 823 N N . ILE A 1 105 ? 2.346 -12.704 -6.633 1.00 83.88 105 ILE A N 1
ATOM 824 C CA . ILE A 1 105 ? 1.484 -13.835 -6.312 1.00 83.88 105 ILE A CA 1
ATOM 825 C C . ILE A 1 105 ? 2.365 -15.002 -5.883 1.00 83.88 105 ILE A C 1
ATOM 827 O O . ILE A 1 105 ? 3.192 -15.490 -6.652 1.00 83.88 105 ILE A O 1
ATOM 831 N N . PHE A 1 106 ? 2.168 -15.479 -4.656 1.00 76.12 106 PHE A N 1
ATOM 832 C CA . PHE A 1 106 ? 2.849 -16.674 -4.170 1.00 76.12 106 PHE A CA 1
ATOM 833 C C . PHE A 1 106 ? 2.004 -17.905 -4.500 1.00 76.12 106 PHE A C 1
ATOM 835 O O . PHE A 1 106 ? 0.976 -18.163 -3.874 1.00 76.12 106 PHE A O 1
ATOM 842 N N . SER A 1 107 ? 2.443 -18.668 -5.500 1.00 75.62 107 SER A N 1
ATOM 843 C CA . SER A 1 107 ? 1.803 -19.910 -5.940 1.00 75.62 107 SER A CA 1
ATOM 844 C C . SER A 1 107 ? 2.821 -21.044 -6.018 1.00 75.62 107 SER A C 1
ATOM 846 O O . SER A 1 107 ? 4.009 -20.812 -6.231 1.00 75.62 107 SER A O 1
ATOM 848 N N . LYS A 1 108 ? 2.350 -22.290 -5.884 1.00 74.75 108 LYS A N 1
ATOM 849 C CA . LYS A 1 108 ? 3.192 -23.485 -6.062 1.00 74.75 108 LYS A CA 1
ATOM 850 C C . LYS A 1 108 ? 3.714 -23.628 -7.496 1.00 74.75 108 LYS A C 1
ATOM 852 O O . LYS A 1 108 ? 4.704 -24.317 -7.699 1.00 74.75 108 LYS A O 1
ATOM 857 N N . GLN A 1 109 ? 3.049 -23.001 -8.465 1.00 75.50 109 GLN A N 1
ATOM 858 C CA . GLN A 1 109 ? 3.402 -23.013 -9.887 1.00 75.50 109 GLN A CA 1
ATOM 859 C C . GLN A 1 109 ? 3.797 -21.614 -10.376 1.00 75.50 109 GLN A C 1
ATOM 861 O O . GLN A 1 109 ? 3.429 -21.216 -11.475 1.00 75.50 109 GLN A O 1
ATOM 866 N N . ALA A 1 110 ? 4.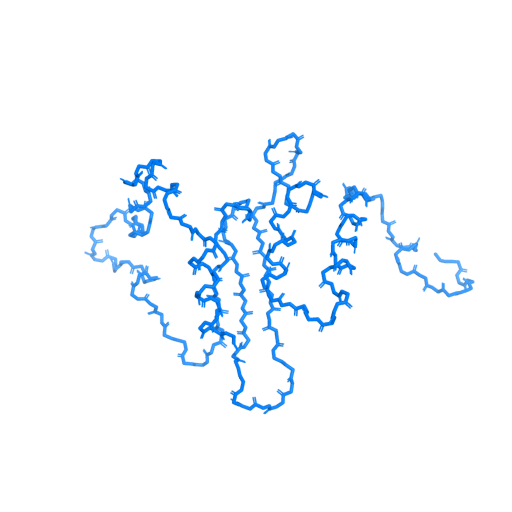474 -20.823 -9.539 1.00 73.88 110 ALA A N 1
ATOM 867 C CA . ALA A 1 110 ? 4.945 -19.511 -9.964 1.00 73.88 110 ALA A CA 1
ATOM 868 C C . ALA A 1 110 ? 5.982 -19.659 -11.091 1.00 73.88 110 ALA A C 1
ATOM 870 O O . ALA A 1 110 ? 7.048 -20.242 -10.888 1.00 73.88 110 ALA A O 1
ATOM 871 N N . GLU A 1 111 ? 5.667 -19.117 -12.265 1.00 75.69 111 GLU A N 1
ATOM 872 C CA . GLU A 1 111 ? 6.616 -18.980 -13.365 1.00 75.69 111 GLU A CA 1
ATOM 873 C C . GLU A 1 111 ? 7.362 -17.651 -13.225 1.00 75.69 111 GLU A C 1
ATOM 875 O O . GLU A 1 111 ? 6.764 -16.586 -13.059 1.00 75.69 111 GLU A O 1
ATOM 880 N N . ILE A 1 112 ? 8.691 -17.715 -13.257 1.00 73.88 112 ILE A N 1
ATOM 881 C CA . ILE A 1 112 ? 9.551 -16.535 -13.186 1.00 73.88 112 ILE A CA 1
ATOM 882 C C . ILE A 1 112 ? 9.678 -15.974 -14.601 1.00 73.88 112 ILE A C 1
ATOM 884 O O . ILE A 1 112 ? 10.169 -16.651 -15.504 1.00 73.88 112 ILE A O 1
ATOM 888 N N . GLY A 1 113 ? 9.243 -14.729 -14.802 1.00 73.12 113 GLY A N 1
ATOM 889 C CA . GLY A 1 113 ? 9.356 -14.069 -16.099 1.00 73.12 113 GLY A CA 1
ATOM 890 C C . GLY A 1 113 ? 10.819 -13.918 -16.521 1.00 73.12 113 GLY A C 1
ATOM 891 O O . GLY A 1 113 ? 11.674 -13.588 -15.698 1.00 73.12 113 GLY A O 1
ATOM 892 N N . ILE A 1 114 ? 11.105 -14.091 -17.813 1.00 73.81 114 ILE A N 1
ATOM 893 C CA . ILE A 1 114 ? 12.472 -14.053 -18.371 1.00 73.81 114 ILE A CA 1
ATOM 894 C C . ILE A 1 114 ? 13.250 -12.777 -18.019 1.00 73.81 114 ILE A C 1
ATOM 896 O O . ILE A 1 114 ? 14.469 -12.807 -17.898 1.00 73.81 114 ILE A O 1
ATOM 900 N N . LEU A 1 115 ? 12.545 -11.660 -17.809 1.00 69.94 115 LEU A N 1
ATOM 901 C CA . LEU A 1 115 ? 13.141 -10.371 -17.455 1.00 69.94 115 LEU A CA 1
ATOM 902 C C . LEU A 1 115 ? 13.630 -10.310 -16.001 1.00 69.94 115 LEU A C 1
ATOM 904 O O . LEU A 1 115 ? 14.420 -9.438 -15.669 1.00 69.94 115 LEU A O 1
ATOM 908 N N . THR A 1 116 ? 13.180 -11.226 -15.144 1.00 69.31 116 THR A N 1
ATOM 909 C CA . THR A 1 116 ? 13.543 -11.287 -13.717 1.00 69.31 116 THR A CA 1
ATOM 910 C C . THR A 1 116 ? 14.653 -12.299 -13.420 1.00 69.31 116 THR A C 1
ATOM 912 O O . THR A 1 116 ? 15.055 -12.466 -12.269 1.00 69.31 116 THR A O 1
ATOM 915 N N . ILE A 1 117 ? 15.176 -12.958 -14.457 1.00 74.44 117 ILE A N 1
ATOM 916 C CA . ILE A 1 117 ? 16.286 -13.905 -14.359 1.00 74.44 117 ILE A CA 1
ATOM 917 C C . ILE A 1 117 ? 17.595 -13.126 -14.530 1.00 74.44 117 ILE A C 1
ATOM 919 O O . ILE A 1 117 ? 17.778 -12.410 -15.514 1.00 74.44 117 ILE A O 1
ATOM 923 N N . SER A 1 118 ? 18.521 -13.258 -13.574 1.00 71.06 118 SER A N 1
ATOM 924 C CA . SER A 1 118 ? 19.868 -12.695 -13.731 1.00 71.06 118 SER A CA 1
ATOM 925 C C . SER A 1 118 ? 20.557 -13.330 -14.943 1.00 71.06 118 SER A C 1
ATOM 927 O O . SER A 1 118 ? 20.488 -14.554 -15.084 1.00 71.06 118 SER A O 1
ATOM 929 N N . PRO A 1 119 ? 21.284 -12.554 -15.768 1.00 74.06 119 PRO A N 1
ATOM 930 C CA . PRO A 1 119 ? 22.148 -13.119 -16.795 1.00 74.06 119 PRO A CA 1
ATOM 931 C C . PRO A 1 119 ? 23.084 -14.191 -16.196 1.00 74.06 119 PRO A C 1
ATOM 933 O O . PRO A 1 119 ? 23.582 -13.980 -15.079 1.00 74.06 119 PRO A O 1
ATOM 936 N N . PRO A 1 120 ? 23.316 -15.318 -16.900 1.00 78.31 120 PRO A N 1
ATOM 937 C CA . PRO A 1 120 ? 24.287 -16.334 -16.503 1.00 78.31 120 PRO A CA 1
ATOM 938 C C . PRO A 1 120 ? 25.681 -15.736 -16.297 1.00 78.31 120 PRO A C 1
ATOM 940 O O . PRO A 1 120 ? 26.034 -14.732 -16.921 1.00 78.31 120 PRO A O 1
ATOM 943 N N . ILE A 1 121 ? 26.479 -16.350 -15.421 1.00 77.44 121 ILE A N 1
ATOM 944 C CA . ILE A 1 121 ? 27.807 -15.835 -15.052 1.00 77.44 121 ILE A CA 1
ATOM 945 C C . ILE A 1 121 ? 28.776 -15.810 -16.243 1.00 77.44 121 ILE A C 1
ATOM 947 O O . ILE A 1 121 ? 29.718 -15.025 -16.253 1.00 77.44 121 ILE A O 1
ATOM 951 N N . GLU A 1 122 ? 28.515 -16.640 -17.250 1.00 82.38 122 GLU A N 1
ATOM 952 C CA . GLU A 1 122 ? 29.302 -16.795 -18.470 1.00 82.38 122 GLU A CA 1
ATOM 953 C C . GLU A 1 122 ? 29.076 -15.663 -19.485 1.00 82.38 122 GLU A C 1
ATOM 955 O O . GLU A 1 122 ? 29.825 -15.556 -20.455 1.00 82.38 122 GLU A O 1
ATOM 960 N N . ILE A 1 123 ? 28.057 -14.817 -19.287 1.00 76.69 123 ILE A N 1
ATOM 961 C CA . ILE A 1 123 ? 27.757 -13.690 -20.172 1.00 76.69 123 ILE A CA 1
ATOM 962 C C . ILE A 1 123 ? 28.316 -12.408 -19.556 1.00 76.69 123 ILE A C 1
ATOM 964 O O . ILE A 1 123 ? 27.824 -11.927 -18.531 1.00 76.69 123 ILE A O 1
ATOM 968 N N . GLU A 1 124 ? 29.312 -11.814 -20.217 1.00 73.81 124 GLU A N 1
ATOM 969 C CA 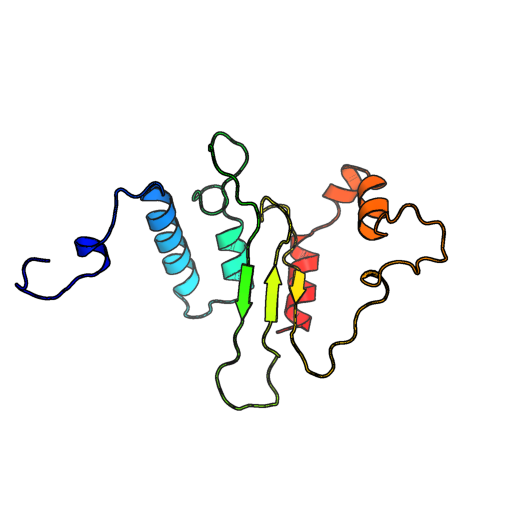. GLU A 1 124 ? 29.783 -10.470 -19.888 1.00 73.81 124 GLU A CA 1
ATOM 970 C C . GLU A 1 124 ? 28.620 -9.486 -20.088 1.00 73.81 124 GLU A C 1
ATOM 972 O O . GLU A 1 124 ? 28.141 -9.245 -21.195 1.00 73.81 124 GLU A O 1
ATOM 977 N N . SER A 1 125 ? 28.084 -8.991 -18.976 1.00 73.44 125 SER A N 1
ATOM 978 C CA . SER A 1 125 ? 26.849 -8.218 -18.943 1.00 73.44 125 SER A CA 1
ATOM 979 C C . SER A 1 125 ? 27.053 -6.976 -18.096 1.00 73.44 125 SER A C 1
ATOM 981 O O . SER A 1 125 ? 27.599 -7.040 -16.995 1.00 73.44 125 SER A O 1
ATOM 983 N N . THR A 1 126 ? 26.511 -5.851 -18.561 1.00 75.88 126 THR A N 1
ATOM 984 C CA . THR A 1 126 ? 26.395 -4.627 -17.755 1.00 75.88 126 THR A CA 1
ATOM 985 C C . THR A 1 126 ? 25.488 -4.820 -16.535 1.00 75.88 126 THR A C 1
ATOM 987 O O . THR A 1 126 ? 25.422 -3.934 -15.686 1.00 75.88 126 THR A O 1
ATOM 990 N N . ARG A 1 127 ? 24.764 -5.954 -16.455 1.00 69.56 127 ARG A N 1
ATOM 991 C CA . ARG A 1 127 ? 23.742 -6.286 -15.446 1.00 69.56 127 ARG A CA 1
ATOM 992 C C . ARG A 1 127 ? 22.659 -5.213 -15.298 1.00 69.56 127 ARG A C 1
ATOM 994 O O . ARG A 1 127 ? 21.897 -5.221 -14.334 1.00 69.56 127 ARG A O 1
ATOM 1001 N N . ALA A 1 128 ? 22.567 -4.302 -16.264 1.00 74.25 128 ALA A N 1
ATOM 1002 C CA . ALA A 1 128 ? 21.529 -3.298 -16.307 1.00 74.25 128 ALA A CA 1
ATOM 1003 C C . ALA A 1 128 ? 20.228 -3.982 -16.730 1.00 74.25 128 ALA A C 1
ATOM 1005 O O . ALA A 1 128 ? 20.123 -4.520 -17.832 1.00 74.25 128 ALA A O 1
ATOM 1006 N N . HIS A 1 129 ? 19.239 -3.980 -15.838 1.00 68.75 129 HIS A N 1
ATOM 1007 C CA . HIS A 1 129 ? 17.930 -4.555 -16.122 1.00 68.75 129 HIS A CA 1
ATOM 1008 C C . HIS A 1 129 ? 17.322 -3.875 -17.366 1.00 68.75 129 HIS A C 1
ATOM 1010 O O . HIS A 1 129 ? 17.367 -2.643 -17.431 1.00 68.75 129 HIS A O 1
ATOM 1016 N N . PRO A 1 130 ? 16.711 -4.605 -18.323 1.00 69.06 130 PRO A N 1
ATOM 1017 C CA . PRO A 1 130 ? 16.121 -4.006 -19.522 1.00 69.06 130 PRO A CA 1
ATOM 1018 C C . PRO A 1 130 ? 15.185 -2.836 -19.203 1.00 69.06 130 PRO A C 1
ATOM 1020 O O . PRO A 1 130 ? 15.347 -1.763 -19.765 1.00 69.06 130 PRO A O 1
ATOM 1023 N N . LEU A 1 131 ? 14.314 -2.982 -18.195 1.00 66.62 131 LEU A N 1
ATOM 1024 C CA . LEU A 1 131 ? 13.461 -1.882 -17.709 1.00 66.62 131 LEU A CA 1
ATOM 1025 C C . LEU A 1 131 ? 14.242 -0.630 -17.267 1.00 66.62 131 LEU A C 1
ATOM 1027 O O . LEU A 1 131 ? 13.784 0.479 -17.514 1.00 66.62 131 LEU A O 1
ATOM 1031 N N . TYR A 1 132 ? 15.410 -0.782 -16.633 1.00 69.38 132 TYR A N 1
ATOM 1032 C CA . TYR A 1 132 ? 16.252 0.353 -16.239 1.00 69.38 132 TYR A CA 1
ATOM 1033 C C . TYR A 1 132 ? 16.900 1.022 -17.456 1.00 69.38 132 TYR A C 1
ATOM 1035 O O . TYR A 1 132 ? 16.914 2.247 -17.546 1.00 69.38 132 TYR A O 1
ATOM 1043 N N . VAL A 1 133 ? 17.400 0.230 -18.410 1.00 75.88 133 VAL A N 1
ATOM 1044 C CA . VAL A 1 133 ? 17.965 0.749 -19.666 1.00 75.88 133 VAL A CA 1
ATOM 1045 C C . VAL A 1 133 ? 16.898 1.494 -20.464 1.00 75.88 133 VAL A C 1
ATOM 1047 O O . VAL A 1 133 ? 17.140 2.612 -20.908 1.00 75.88 133 VAL A O 1
ATOM 1050 N N . THR A 1 134 ? 15.703 0.913 -20.591 1.00 72.06 134 THR A N 1
ATOM 1051 C CA . THR A 1 134 ? 14.554 1.556 -21.232 1.00 72.06 134 THR A CA 1
ATOM 1052 C C . THR A 1 134 ? 14.196 2.852 -20.515 1.00 72.06 134 THR A C 1
ATOM 1054 O O . THR A 1 134 ? 14.145 3.886 -21.166 1.00 72.06 134 THR A O 1
ATOM 1057 N N . HIS A 1 135 ? 14.042 2.837 -19.185 1.00 70.31 135 HIS A N 1
ATOM 1058 C CA . HIS A 1 135 ? 13.731 4.043 -18.411 1.00 70.31 135 HIS A CA 1
ATOM 1059 C C . HIS A 1 135 ? 14.768 5.157 -18.610 1.00 70.31 135 HIS A C 1
ATOM 1061 O O . HIS A 1 135 ? 14.393 6.303 -18.830 1.00 70.31 135 HIS A O 1
ATOM 1067 N N . ARG A 1 136 ? 16.063 4.820 -18.596 1.00 77.00 136 ARG A N 1
ATOM 1068 C CA . ARG A 1 136 ? 17.160 5.774 -18.817 1.00 77.00 136 ARG A CA 1
ATOM 1069 C C . ARG A 1 136 ? 17.127 6.423 -20.207 1.00 77.00 136 ARG A C 1
ATOM 1071 O O . ARG A 1 136 ? 17.612 7.540 -20.353 1.00 77.00 136 ARG A O 1
ATOM 1078 N N . ASN A 1 137 ? 16.611 5.717 -21.210 1.00 80.94 137 ASN A N 1
ATOM 1079 C CA . ASN A 1 137 ? 16.604 6.166 -22.601 1.00 80.94 137 ASN A CA 1
ATOM 1080 C C . ASN A 1 137 ? 15.316 6.906 -23.002 1.00 80.94 137 ASN A C 1
ATOM 1082 O O . ASN A 1 137 ? 15.275 7.468 -24.094 1.00 80.94 137 ASN A O 1
ATOM 1086 N N . LEU A 1 138 ? 14.275 6.896 -22.161 1.00 76.75 138 LEU A N 1
ATOM 1087 C CA . LEU A 1 138 ? 13.028 7.617 -22.424 1.00 76.75 138 LEU A CA 1
ATOM 1088 C C . LEU A 1 138 ? 13.197 9.120 -22.184 1.00 76.75 138 LEU A C 1
ATOM 1090 O O . LEU A 1 138 ? 13.854 9.546 -21.233 1.00 76.75 138 LEU A O 1
ATOM 1094 N N . THR A 1 139 ? 12.567 9.933 -23.033 1.00 79.75 139 THR A N 1
ATOM 1095 C CA . THR A 1 139 ? 12.489 11.382 -22.821 1.00 79.75 139 THR A CA 1
ATOM 1096 C C . THR A 1 139 ? 11.450 11.718 -21.750 1.00 79.75 139 THR A C 1
ATOM 1098 O O . THR A 1 139 ? 10.524 10.950 -21.487 1.00 79.75 139 THR A O 1
ATOM 1101 N N . GLN A 1 140 ? 11.566 12.902 -21.141 1.00 72.25 140 GLN A N 1
ATOM 1102 C CA . GLN A 1 140 ? 10.567 13.379 -20.179 1.00 72.25 140 GLN A CA 1
ATOM 1103 C C . GLN A 1 140 ? 9.167 13.485 -20.807 1.00 72.25 140 GLN A C 1
ATOM 1105 O O . GLN A 1 140 ? 8.178 13.240 -20.130 1.00 72.25 140 GLN A O 1
ATOM 1110 N N . GLU A 1 141 ? 9.087 13.814 -22.097 1.00 76.81 141 GLU A N 1
ATOM 1111 C CA . GLU A 1 141 ? 7.837 13.866 -22.860 1.00 76.81 141 GLU A CA 1
ATOM 1112 C C . GLU A 1 141 ? 7.188 12.481 -22.957 1.00 76.81 141 GLU A C 1
ATOM 1114 O O . GLU A 1 141 ? 6.042 12.320 -22.552 1.00 76.81 141 GLU A O 1
ATOM 1119 N N . GLN A 1 142 ? 7.955 11.454 -23.334 1.00 74.31 142 GLN A N 1
ATOM 1120 C CA . GLN A 1 142 ? 7.472 10.069 -23.385 1.00 74.31 142 GLN A CA 1
ATOM 1121 C C . GLN A 1 142 ? 7.055 9.542 -22.008 1.00 74.31 142 GLN A C 1
ATOM 1123 O O . GLN A 1 142 ? 6.079 8.809 -21.891 1.00 74.31 142 GLN A O 1
ATOM 1128 N N . LEU A 1 143 ? 7.773 9.914 -20.945 1.00 66.94 143 LEU A N 1
ATOM 1129 C CA . LEU A 1 143 ? 7.389 9.553 -19.578 1.00 66.94 143 LEU A CA 1
ATOM 1130 C C . LEU A 1 143 ? 6.078 10.223 -19.149 1.00 66.94 143 LEU A C 1
ATOM 1132 O O . LEU A 1 143 ? 5.316 9.623 -18.398 1.00 66.94 143 LEU A O 1
ATOM 1136 N N . ASN A 1 144 ? 5.815 11.440 -19.628 1.00 69.38 144 ASN A N 1
ATOM 1137 C CA . ASN A 1 144 ? 4.585 12.171 -19.336 1.00 69.38 144 ASN A CA 1
ATOM 1138 C C . ASN A 1 144 ? 3.387 11.668 -20.164 1.00 69.38 144 ASN A C 1
ATOM 1140 O O . ASN A 1 144 ? 2.248 11.861 -19.746 1.00 69.38 144 ASN A O 1
ATOM 1144 N N . GLU A 1 145 ? 3.627 11.040 -21.319 1.00 68.62 145 GLU A N 1
ATOM 1145 C CA . GLU A 1 145 ? 2.590 10.398 -22.143 1.00 68.62 145 GLU A CA 1
ATOM 1146 C C . GLU A 1 145 ? 2.104 9.068 -21.554 1.00 68.62 145 GLU A C 1
ATOM 1148 O O . GLU A 1 145 ? 0.958 8.671 -21.772 1.00 68.62 145 GLU A O 1
ATOM 1153 N N . VAL A 1 146 ? 2.955 8.368 -20.796 1.00 65.38 146 VAL A N 1
ATOM 1154 C CA . VAL A 1 146 ? 2.570 7.111 -20.153 1.00 65.38 146 VAL A CA 1
ATOM 1155 C C . VAL A 1 146 ? 1.659 7.409 -18.968 1.00 65.38 146 VAL A C 1
ATOM 1157 O O . VAL A 1 146 ? 2.102 7.819 -17.894 1.00 65.38 146 VAL A O 1
ATOM 1160 N N . ASN A 1 147 ? 0.371 7.128 -19.145 1.00 70.12 147 ASN A N 1
ATOM 1161 C CA . ASN A 1 147 ? -0.592 7.113 -18.055 1.00 70.12 147 ASN A CA 1
ATOM 1162 C C . ASN A 1 147 ? -0.357 5.875 -17.173 1.00 70.12 147 ASN A C 1
ATOM 1164 O O . ASN A 1 147 ? -0.975 4.824 -17.348 1.00 70.12 147 ASN A O 1
ATOM 1168 N N . LEU A 1 148 ? 0.593 5.996 -16.243 1.00 66.62 148 LEU A N 1
ATOM 1169 C CA . LEU A 1 148 ? 0.955 4.937 -15.297 1.00 66.62 148 LEU A CA 1
ATOM 1170 C C . LEU A 1 148 ? -0.255 4.446 -14.495 1.00 66.62 148 LEU A C 1
ATOM 1172 O O . LEU A 1 148 ? -0.345 3.252 -14.216 1.00 66.62 148 LEU A O 1
ATOM 1176 N N . ASP A 1 149 ? -1.193 5.340 -14.182 1.00 69.25 149 ASP A N 1
ATOM 1177 C CA . ASP A 1 149 ? -2.403 5.003 -13.435 1.00 69.25 149 ASP A CA 1
ATOM 1178 C C . ASP A 1 149 ? -3.344 4.115 -14.259 1.00 69.25 149 ASP A C 1
ATOM 1180 O O . ASP A 1 149 ? -3.945 3.187 -13.723 1.00 69.25 149 ASP A O 1
ATOM 1184 N N . GLU A 1 150 ? -3.468 4.358 -15.565 1.00 76.44 150 GLU A N 1
ATOM 1185 C CA . GLU A 1 150 ? -4.268 3.518 -16.463 1.00 76.44 150 GLU A CA 1
ATOM 1186 C C . GLU A 1 150 ? -3.625 2.145 -16.666 1.00 76.44 150 GLU A C 1
ATOM 1188 O O . GLU A 1 150 ? -4.297 1.126 -16.512 1.00 76.44 150 GLU A O 1
ATOM 1193 N N . PHE A 1 151 ? -2.311 2.108 -16.907 1.00 74.81 151 PHE A N 1
ATOM 1194 C CA . PHE A 1 151 ? -1.558 0.856 -17.013 1.00 74.81 151 PHE A CA 1
ATOM 1195 C C . PHE A 1 151 ? -1.682 0.000 -15.741 1.00 74.81 151 PHE A C 1
ATOM 1197 O O . PHE A 1 151 ? -1.933 -1.203 -15.814 1.00 74.81 151 PHE A O 1
ATOM 1204 N N . GLU A 1 152 ? -1.546 0.624 -14.567 1.00 79.56 152 GLU A N 1
ATOM 1205 C CA . GLU A 1 152 ? -1.714 -0.037 -13.272 1.00 79.56 152 GLU A CA 1
ATOM 1206 C C . GLU A 1 152 ? -3.148 -0.544 -13.079 1.00 79.56 152 GLU A C 1
ATOM 1208 O O . GLU A 1 152 ? -3.349 -1.694 -12.687 1.00 79.56 152 GLU A O 1
ATOM 1213 N N . ARG A 1 153 ? -4.157 0.278 -13.394 1.00 81.75 153 ARG A N 1
ATOM 1214 C CA . ARG A 1 153 ? -5.571 -0.089 -13.233 1.00 81.75 153 ARG A CA 1
ATOM 1215 C C . ARG A 1 153 ? -5.982 -1.243 -14.141 1.00 81.75 153 ARG A C 1
ATOM 1217 O O . ARG A 1 153 ? -6.692 -2.125 -13.661 1.00 81.75 153 ARG A O 1
ATOM 1224 N N . GLU A 1 154 ? -5.551 -1.270 -15.400 1.00 80.62 154 GLU A N 1
ATOM 1225 C CA . GLU A 1 154 ? -5.852 -2.392 -16.299 1.00 80.62 154 GLU A CA 1
ATOM 1226 C C . GLU A 1 154 ? -5.143 -3.675 -15.851 1.00 80.62 154 GLU A C 1
ATOM 1228 O O . GLU A 1 154 ? -5.797 -4.704 -15.689 1.00 80.62 154 GLU A O 1
ATOM 1233 N N . GLY A 1 155 ? -3.849 -3.606 -15.516 1.00 76.81 155 GLY A N 1
ATOM 1234 C CA . GLY A 1 155 ? -3.109 -4.777 -15.032 1.00 76.81 155 GLY A CA 1
ATOM 1235 C C . GLY A 1 155 ? -3.673 -5.363 -13.731 1.00 76.81 155 GLY A C 1
ATOM 1236 O O . GLY A 1 155 ? -3.670 -6.576 -13.535 1.00 76.81 155 GLY A O 1
ATOM 1237 N N . ILE A 1 156 ? -4.210 -4.528 -12.837 1.00 79.88 156 ILE A N 1
ATOM 1238 C CA . ILE A 1 156 ? -4.847 -4.991 -11.595 1.00 79.88 156 ILE A CA 1
ATOM 1239 C C . ILE A 1 156 ? -6.170 -5.714 -11.861 1.00 79.88 156 ILE A C 1
ATOM 1241 O O . ILE A 1 156 ? -6.457 -6.696 -11.173 1.00 79.88 156 ILE A O 1
ATOM 1245 N N . LYS A 1 157 ? -6.969 -5.264 -12.838 1.00 77.88 157 LYS A N 1
ATOM 1246 C CA . LYS A 1 157 ? -8.236 -5.928 -13.202 1.00 77.88 157 LYS A CA 1
ATOM 1247 C C . LYS A 1 157 ? -8.021 -7.335 -13.752 1.00 77.88 157 LYS A C 1
ATOM 1249 O O . LYS A 1 157 ? -8.896 -8.174 -13.601 1.00 77.88 157 LYS A O 1
ATOM 1254 N N . GLU A 1 158 ? -6.882 -7.600 -14.383 1.00 74.50 158 GLU A N 1
ATOM 1255 C CA . GLU A 1 158 ? -6.548 -8.946 -14.863 1.00 74.50 158 GLU A CA 1
ATOM 1256 C C . GLU A 1 158 ? -6.197 -9.913 -13.718 1.00 74.50 158 GLU A C 1
ATOM 1258 O O . GLU A 1 158 ? -6.253 -11.130 -13.888 1.00 74.50 158 GLU A O 1
ATOM 1263 N N . ILE A 1 159 ? -5.836 -9.382 -12.545 1.00 73.75 159 ILE A N 1
ATOM 1264 C CA . ILE A 1 159 ? -5.327 -10.158 -11.407 1.00 73.75 159 ILE A CA 1
ATOM 1265 C C . ILE A 1 159 ? -6.409 -10.460 -10.363 1.00 73.75 159 ILE A C 1
ATOM 1267 O O . ILE A 1 159 ? -6.331 -11.498 -9.695 1.00 73.75 159 ILE A O 1
ATOM 1271 N N . LEU A 1 160 ? -7.383 -9.559 -10.189 1.00 71.56 160 LEU A N 1
ATOM 1272 C CA . LEU A 1 160 ? -8.438 -9.627 -9.166 1.00 71.56 160 LEU A CA 1
ATOM 1273 C C . LEU A 1 160 ? -9.806 -9.987 -9.750 1.00 71.56 160 LEU A C 1
ATOM 1275 O O . LEU A 1 160 ? -10.459 -10.877 -9.151 1.00 71.56 160 LEU A O 1
#

Secondary structure (DSSP, 8-state):
--S-S---HHHHH----SS-HHHHHHHHHHHHHHHTTS---HHHHHHHHH-TTTTSS--TTT-S------EEEE---SS-TTS---EEEE--SS-GGGS--EEEE--TTPPPPGGGSPPPTTS------HHHHHHHHS-HHHHHHS-HHHHHHHHHHTT-